Protein AF-A0A1Q2ZWS0-F1 (afdb_monomer)

Organism: Zygosaccharomyces rouxii (NCBI:txid4956)

pLDDT: mean 84.81, std 11.73, range [32.97, 97.62]

Solvent-accessible surface area (backbone atoms only — not comparable to full-atom values): 9762 Å² total; per-residue (Å²): 109,51,72,43,73,90,67,99,55,72,91,82,59,55,83,87,60,28,21,19,32,38,48,93,64,88,67,80,51,76,44,82,70,36,91,33,38,57,49,72,47,70,21,64,96,42,42,30,35,42,33,34,41,30,68,87,27,87,83,25,53,80,49,40,44,41,35,38,17,79,53,61,66,75,53,79,46,79,47,76,54,96,61,84,35,42,56,79,49,80,46,66,42,101,83,29,59,32,42,35,38,34,30,33,29,68,54,95,92,36,72,78,48,78,49,73,46,77,46,82,46,71,64,52,84,78,55,58,79,88,54,87,84,44,51,40,83,40,47,47,74,84,58,40,68,58,96,85,41,69,49,72,51,78,40,71,56,81,71,87,79,135

InterPro domains:
  IPR031777 Sortilin, C-terminal [PF15901] (102-153)
  IPR031778 Sortilin, N-terminal [PF15902] (1-86)
  IPR050310 VPS10-related sortilin family receptors [PTHR12106] (3-152)

Nearest PDB structures (foldseek):
  4dg6-assembly1_A  TM=4.142E-01  e=2.175E-02  Homo sapiens
  1ijq-assembly1_A  TM=5.472E-01  e=1.533E-01  Homo sapiens
  9bd8-assembly1_B  TM=5.085E-01  e=1.297E-01  Homo sapiens
  3m0c-assembly1_C  TM=5.472E-01  e=2.396E-01  Homo sapiens
  6uml-assembly1_A  TM=4.479E-01  e=2.361E+00  Homo sapiens

Secondary structure (DSSP, 8-state):
-EEE--SS-GGG--GGG-EEEE-SSSSSS-EEEESS-EEEEEEGGGTEEEEEE-TT-TTTTT--EEEEESSTTSS-EEEE-SS--EEEEEEE-TTSSSEEEEEEEEETTEEEEEEEEEE--TTGGGGPPP-GGGEEEEEGGGG--BTTB--EEEEE---S--

Radius of gyration: 18.13 Å; Cα contacts (8 Å, |Δi|>4): 308; chains: 1; bounding box: 43×44×50 Å

Foldseek 3Di:
DDWAADDPDRVVDDQQRIFDWDDPQVPPDIDTLGSADWDWDAAPNQLKIKIAGACPHPVRVQAQWIWMHNQNSPDIDIDHDPDPWHWHDWDADPRRQKIKIWTFDDDPNDGPDIDIDIDHRCCPPNNDDDDPVQKDKDWRPNQDDDVNDTDIDIDGPRPPDD

Sequence (162 aa):
METGVVGERSLSLGEGDAMTFISRDGGASWEVAFEFPVYAAFLDFGNIIVAIPEPSSPKGSSLKKFFYSLDQGNNWREYHLDEPTHAFDIVLDGWGINAVIGFGKEKDKQTTEYTFYTIDFSEVFGGSTCTDRDWEPWYLSDGKCFNGVKYSLTEGKRMLNV

Mean predicted aligned error: 6.75 Å

Structure (mmCIF, N/CA/C/O backbone):
data_AF-A0A1Q2ZWS0-F1
#
_entry.id   AF-A0A1Q2ZWS0-F1
#
loop_
_atom_site.group_PDB
_atom_site.id
_atom_site.type_symbol
_atom_site.label_atom_id
_atom_site.label_alt_id
_atom_site.label_comp_id
_atom_site.label_asym_id
_atom_site.label_entity_id
_atom_site.label_seq_id
_atom_site.pdbx_PDB_ins_code
_atom_site.Cartn_x
_atom_site.Cartn_y
_atom_site.Cartn_z
_atom_site.occupancy
_atom_site.B_iso_or_equiv
_atom_site.auth_seq_id
_atom_site.auth_comp_id
_atom_site.auth_asym_id
_atom_site.auth_atom_id
_atom_site.pdbx_PDB_model_num
ATOM 1 N N . MET A 1 1 ? 5.045 3.608 -0.875 1.00 94.75 1 MET A N 1
ATOM 2 C CA . MET A 1 1 ? 4.022 4.507 -0.298 1.00 94.75 1 MET A CA 1
ATOM 3 C C . MET A 1 1 ? 4.678 5.285 0.811 1.00 94.75 1 MET A C 1
ATOM 5 O O . MET A 1 1 ? 5.561 4.722 1.440 1.00 94.75 1 MET A O 1
ATOM 9 N N . GLU A 1 2 ? 4.281 6.533 1.010 1.00 94.44 2 GLU A N 1
ATOM 10 C CA . GLU A 1 2 ? 4.868 7.402 2.029 1.00 94.44 2 GLU A CA 1
ATOM 11 C C . GLU A 1 2 ? 3.802 8.335 2.605 1.00 94.44 2 GLU A C 1
ATOM 13 O O . GLU A 1 2 ? 2.920 8.789 1.871 1.00 94.44 2 GLU A O 1
ATOM 18 N N . THR A 1 3 ? 3.889 8.635 3.900 1.00 92.50 3 THR A N 1
ATOM 19 C CA . THR A 1 3 ? 3.055 9.659 4.535 1.00 92.50 3 THR A CA 1
ATOM 20 C C . THR A 1 3 ? 3.757 11.010 4.432 1.00 92.50 3 THR A C 1
ATOM 22 O O .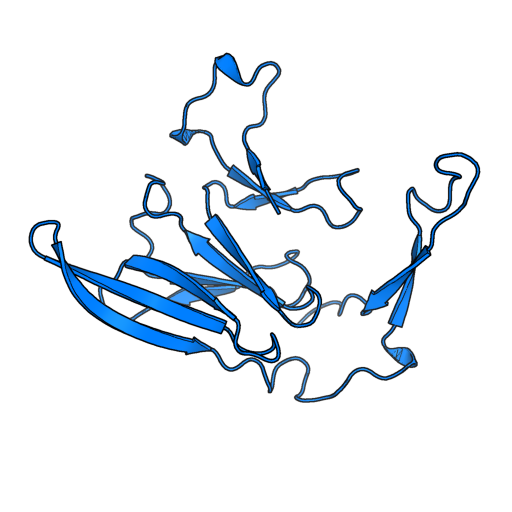 THR A 1 3 ? 4.928 11.151 4.773 1.00 92.50 3 THR A O 1
ATOM 25 N N . GLY A 1 4 ? 3.047 12.031 3.963 1.00 90.19 4 GLY A N 1
ATOM 26 C CA . GLY A 1 4 ? 3.624 13.353 3.759 1.00 90.19 4 GLY A CA 1
ATOM 27 C C . GLY A 1 4 ? 2.580 14.451 3.649 1.00 90.19 4 GLY A C 1
ATOM 28 O O . GLY A 1 4 ? 1.398 14.245 3.906 1.00 90.19 4 GLY A O 1
ATOM 29 N N . VAL A 1 5 ? 3.028 15.635 3.247 1.00 89.88 5 VAL A N 1
ATOM 30 C CA . VAL A 1 5 ? 2.187 16.822 3.064 1.00 89.88 5 VAL A CA 1
ATOM 31 C C . VAL A 1 5 ? 2.521 17.496 1.736 1.00 89.88 5 VAL A C 1
ATOM 33 O O . VAL A 1 5 ? 3.671 17.465 1.296 1.00 89.88 5 VAL A O 1
ATOM 36 N N . VAL A 1 6 ? 1.533 18.134 1.104 1.00 88.94 6 VAL A N 1
ATOM 37 C CA . VAL A 1 6 ? 1.735 18.918 -0.126 1.00 88.94 6 VAL A CA 1
ATOM 38 C C . VAL A 1 6 ? 1.703 20.399 0.218 1.00 88.94 6 VAL A C 1
ATOM 40 O O . VAL A 1 6 ? 0.702 20.916 0.707 1.00 88.94 6 VAL A O 1
ATOM 43 N N . GLY A 1 7 ? 2.795 21.100 -0.065 1.00 84.44 7 GLY A N 1
ATOM 44 C CA . GLY A 1 7 ? 2.887 22.543 0.105 1.00 84.44 7 GLY A CA 1
ATOM 45 C C . GLY A 1 7 ? 4.251 23.071 -0.311 1.00 84.44 7 GLY A C 1
ATOM 46 O O . GLY A 1 7 ? 5.201 22.311 -0.482 1.00 84.44 7 GLY A O 1
ATOM 47 N N . GLU A 1 8 ? 4.367 24.392 -0.450 1.00 81.25 8 GLU A N 1
ATOM 48 C CA . GLU A 1 8 ? 5.650 25.033 -0.775 1.00 81.25 8 GLU A CA 1
ATOM 49 C C . GLU A 1 8 ? 6.681 24.887 0.357 1.00 81.25 8 GLU A C 1
ATOM 51 O O . GLU A 1 8 ? 7.889 24.935 0.122 1.00 81.25 8 GLU A O 1
ATOM 56 N N . ARG A 1 9 ? 6.210 24.722 1.601 1.00 73.88 9 ARG A N 1
ATOM 57 C CA . ARG A 1 9 ? 7.029 24.513 2.797 1.00 73.88 9 ARG A CA 1
ATOM 58 C C . ARG A 1 9 ? 6.342 23.533 3.742 1.00 73.88 9 ARG A C 1
ATOM 60 O O . ARG A 1 9 ? 5.197 23.747 4.122 1.00 73.88 9 ARG A O 1
ATOM 67 N N . SER A 1 10 ? 7.067 22.510 4.191 1.00 66.81 10 SER A N 1
ATOM 68 C CA . SER A 1 10 ? 6.559 21.532 5.166 1.00 66.81 10 SER A CA 1
ATOM 69 C C . SER A 1 10 ? 6.387 22.109 6.577 1.00 66.81 10 SER A C 1
ATOM 71 O O . SER A 1 10 ? 5.558 21.631 7.338 1.00 66.81 10 SER A O 1
ATOM 73 N N . LEU A 1 11 ? 7.131 23.167 6.922 1.00 64.75 11 LEU A N 1
ATOM 74 C CA . LEU A 1 11 ? 7.176 23.755 8.271 1.00 64.75 11 LEU A CA 1
ATOM 75 C C . LEU A 1 11 ? 5.876 24.450 8.718 1.00 64.75 11 LEU A C 1
ATOM 77 O O . LEU A 1 11 ? 5.761 24.809 9.886 1.00 64.75 11 LEU A O 1
ATOM 81 N N . SER A 1 12 ? 4.931 24.688 7.806 1.00 61.03 12 SER A N 1
ATOM 82 C CA . SER A 1 12 ? 3.653 25.354 8.095 1.00 61.03 12 SER A CA 1
ATOM 83 C C . SER A 1 12 ? 2.459 24.401 8.170 1.00 61.03 12 SER A C 1
ATOM 85 O O . SER A 1 12 ? 1.336 24.878 8.307 1.00 61.03 12 SER A O 1
ATOM 87 N N . LEU A 1 13 ? 2.683 23.091 8.039 1.00 63.91 13 LEU A N 1
ATOM 88 C CA . LEU A 1 13 ? 1.630 22.078 7.959 1.00 63.91 13 LEU A CA 1
ATOM 89 C C . LEU A 1 13 ? 1.661 21.200 9.214 1.00 63.91 13 LEU A C 1
ATOM 91 O O . LEU A 1 13 ? 2.732 20.838 9.703 1.00 63.91 13 LEU A O 1
ATOM 95 N N . GLY A 1 14 ? 0.483 20.934 9.778 1.00 66.94 14 GLY A N 1
ATOM 96 C CA . GLY A 1 14 ? 0.329 20.152 11.004 1.00 66.94 14 GLY A CA 1
ATOM 97 C C . GLY A 1 14 ? 0.146 18.660 10.726 1.00 66.94 14 GLY A C 1
ATOM 98 O O . GLY A 1 14 ? -0.087 18.244 9.596 1.00 66.94 14 GLY A O 1
ATOM 99 N N . GLU A 1 15 ? 0.171 17.840 11.780 1.00 66.25 15 GLU A N 1
ATOM 100 C CA . GLU A 1 15 ? -0.056 16.383 11.702 1.00 66.25 15 GLU A CA 1
ATOM 101 C C . GLU A 1 15 ? -1.423 16.020 11.076 1.00 66.25 15 GLU A C 1
ATOM 103 O O . GLU A 1 15 ? -1.571 14.978 10.448 1.00 66.25 15 GLU A O 1
ATOM 108 N N . GLY A 1 16 ? -2.417 16.916 11.162 1.00 72.75 16 GLY A N 1
ATOM 109 C CA . GLY A 1 16 ? -3.738 16.745 10.538 1.00 72.75 16 GLY A CA 1
ATOM 110 C C . GLY A 1 16 ? -3.787 16.948 9.015 1.00 72.75 16 GLY A C 1
ATOM 111 O O . GLY A 1 16 ? -4.787 16.578 8.389 1.00 72.75 16 GLY A O 1
ATOM 112 N N . ASP A 1 17 ? -2.728 17.509 8.428 1.00 81.88 17 ASP A N 1
ATOM 113 C CA . ASP A 1 17 ? -2.596 17.733 6.982 1.00 81.88 17 ASP A CA 1
ATOM 114 C C . ASP A 1 17 ? -1.892 16.563 6.279 1.00 81.88 17 ASP A C 1
ATOM 116 O O . ASP A 1 17 ? -1.810 16.535 5.049 1.00 81.88 17 ASP A O 1
ATOM 120 N N . ALA A 1 18 ? -1.376 15.603 7.051 1.00 88.56 18 ALA A N 1
ATOM 121 C CA . ALA A 1 18 ? -0.666 14.455 6.521 1.00 88.56 18 ALA A CA 1
ATOM 122 C C . ALA A 1 18 ? -1.609 13.523 5.744 1.00 88.56 18 ALA A C 1
ATOM 124 O O . ALA A 1 18 ? -2.701 13.175 6.196 1.00 88.56 18 ALA A O 1
ATOM 125 N N . MET A 1 19 ? -1.156 13.112 4.566 1.00 92.56 19 MET A N 1
ATOM 126 C CA . MET A 1 19 ? -1.829 12.190 3.657 1.00 92.56 19 MET A CA 1
ATOM 127 C C . MET A 1 19 ? -0.856 11.078 3.280 1.00 92.56 19 MET A C 1
ATOM 129 O O . MET A 1 19 ? 0.360 11.269 3.337 1.00 92.56 19 MET A O 1
ATOM 133 N N . THR A 1 20 ? -1.371 9.929 2.860 1.00 95.19 20 THR A N 1
ATOM 134 C CA . THR A 1 20 ? -0.533 8.869 2.304 1.00 95.19 20 THR A CA 1
ATOM 135 C C . THR A 1 20 ? -0.542 8.932 0.785 1.00 95.19 20 THR A C 1
ATOM 137 O O . THR A 1 20 ? -1.593 8.932 0.142 1.00 95.19 20 THR A O 1
ATOM 140 N N . PHE A 1 21 ? 0.656 8.935 0.212 1.00 97.06 21 PHE A N 1
ATOM 141 C CA . PHE A 1 21 ? 0.902 8.968 -1.219 1.00 97.06 21 PHE A CA 1
ATOM 142 C C . PHE A 1 21 ? 1.490 7.645 -1.695 1.00 97.06 21 PHE A C 1
ATOM 144 O O . PHE A 1 21 ? 2.221 6.951 -0.978 1.00 97.06 21 PHE A O 1
ATOM 151 N N . ILE A 1 22 ? 1.209 7.307 -2.946 1.00 97.62 22 ILE A N 1
ATOM 152 C CA . ILE A 1 22 ? 1.778 6.153 -3.626 1.00 97.62 22 ILE A CA 1
ATOM 153 C C . ILE A 1 22 ? 2.484 6.596 -4.903 1.00 97.62 22 ILE A C 1
ATOM 155 O O . ILE A 1 22 ? 2.009 7.467 -5.625 1.00 97.62 22 ILE A O 1
ATOM 159 N N . SER A 1 23 ? 3.627 5.975 -5.166 1.00 95.44 23 SER A N 1
ATOM 160 C CA . SER A 1 23 ? 4.326 6.058 -6.440 1.00 95.44 23 SER A CA 1
ATOM 161 C C . SER A 1 23 ? 4.505 4.647 -6.980 1.00 95.44 23 SER A C 1
ATOM 163 O O . SER A 1 23 ? 4.778 3.716 -6.219 1.00 95.44 23 SER A O 1
ATOM 165 N N . ARG A 1 24 ? 4.351 4.514 -8.297 1.00 91.31 24 ARG A N 1
ATOM 166 C CA . ARG A 1 24 ? 4.535 3.271 -9.061 1.00 91.31 24 ARG A CA 1
ATOM 167 C C . ARG A 1 24 ? 5.690 3.366 -10.058 1.00 91.31 24 ARG A C 1
ATOM 169 O O . ARG A 1 24 ? 5.881 2.474 -10.872 1.00 91.31 24 ARG A O 1
ATOM 176 N N . ASP A 1 25 ? 6.443 4.460 -10.023 1.00 89.50 25 ASP A N 1
ATOM 177 C CA . ASP A 1 25 ? 7.520 4.748 -10.971 1.00 89.50 25 ASP A CA 1
ATOM 178 C C . ASP A 1 25 ? 8.844 5.105 -10.273 1.00 89.50 25 ASP A C 1
ATOM 180 O O . ASP A 1 25 ? 9.716 5.764 -10.842 1.00 89.50 25 ASP A O 1
ATOM 184 N N . GLY A 1 26 ? 9.006 4.656 -9.026 1.00 88.00 26 GLY A N 1
ATOM 185 C CA . GLY A 1 26 ? 10.209 4.918 -8.236 1.00 88.00 26 GLY A CA 1
ATOM 186 C C . GLY A 1 26 ? 10.301 6.353 -7.710 1.00 88.00 26 GLY A C 1
ATOM 187 O O . GLY A 1 26 ? 11.396 6.816 -7.400 1.00 88.00 26 GLY A O 1
ATOM 188 N N . GLY A 1 27 ? 9.171 7.051 -7.597 1.00 92.62 27 GLY A N 1
ATOM 189 C CA . GLY A 1 27 ? 9.065 8.381 -7.000 1.00 92.62 27 GLY A CA 1
ATOM 190 C C . GLY A 1 27 ? 9.109 9.539 -7.995 1.00 92.62 27 GLY A C 1
ATOM 191 O O . GLY A 1 27 ? 9.238 10.682 -7.557 1.00 92.62 27 GLY A O 1
ATOM 192 N N . ALA A 1 28 ? 9.014 9.274 -9.302 1.00 90.81 28 ALA A N 1
ATOM 193 C CA . ALA A 1 28 ? 8.967 10.320 -10.321 1.00 90.81 28 ALA A CA 1
ATOM 194 C C . ALA A 1 28 ? 7.593 11.011 -10.365 1.00 90.81 28 ALA A C 1
ATOM 196 O O . ALA A 1 28 ? 7.523 12.231 -10.520 1.00 90.81 28 ALA A O 1
ATOM 197 N N . SER A 1 29 ? 6.516 10.251 -10.163 1.00 93.12 29 SER A N 1
ATOM 198 C CA . SER A 1 29 ? 5.161 10.750 -9.944 1.00 93.12 29 SER A CA 1
ATOM 199 C C . SER A 1 29 ? 4.541 10.130 -8.693 1.00 93.12 29 SER A C 1
ATOM 201 O O . SER A 1 29 ? 4.903 9.032 -8.257 1.00 93.12 29 SER A O 1
ATOM 203 N N . TRP A 1 30 ? 3.623 10.883 -8.089 1.00 96.31 30 TRP A N 1
ATOM 204 C CA . TRP A 1 30 ? 2.934 10.522 -6.857 1.00 96.31 30 TRP A CA 1
ATOM 205 C C . TRP A 1 30 ? 1.450 10.825 -6.983 1.00 96.31 30 TRP A C 1
ATOM 207 O O . TRP A 1 30 ? 1.060 11.866 -7.511 1.00 96.31 30 TRP A O 1
ATOM 217 N N . GLU A 1 31 ? 0.637 9.934 -6.436 1.00 96.62 31 GLU A N 1
ATOM 218 C CA . GLU A 1 31 ? -0.807 10.092 -6.322 1.00 96.62 31 GLU A CA 1
ATOM 219 C C . GLU A 1 31 ? -1.225 9.974 -4.857 1.00 96.62 31 GLU A C 1
ATOM 221 O O . GLU A 1 31 ? -0.586 9.270 -4.069 1.00 96.62 31 GLU A O 1
ATOM 226 N N . VAL A 1 32 ? -2.298 10.672 -4.479 1.00 96.12 32 VAL A N 1
ATOM 227 C CA . VAL A 1 32 ? -2.892 10.541 -3.143 1.00 96.12 32 VAL A CA 1
ATOM 228 C C . VAL A 1 32 ? -3.590 9.185 -3.070 1.00 96.12 32 VAL A C 1
ATOM 230 O O . VAL A 1 32 ? -4.547 8.949 -3.801 1.00 96.12 32 VAL A O 1
ATOM 233 N N . ALA A 1 33 ? -3.118 8.304 -2.188 1.00 96.88 33 ALA A N 1
ATOM 234 C CA . ALA A 1 33 ? -3.779 7.034 -1.896 1.00 96.88 33 ALA A CA 1
ATOM 235 C C . ALA A 1 33 ? -4.833 7.206 -0.793 1.00 96.88 33 ALA A C 1
ATOM 237 O O . ALA A 1 33 ? -5.938 6.686 -0.906 1.00 96.88 33 ALA A O 1
ATOM 238 N N . PHE A 1 34 ? -4.502 7.972 0.253 1.00 94.44 34 PHE A N 1
ATOM 239 C CA . PHE A 1 34 ? -5.397 8.261 1.374 1.00 94.44 34 PHE A CA 1
ATOM 240 C C . PHE A 1 34 ? -5.219 9.700 1.852 1.00 94.44 34 PHE A C 1
ATOM 242 O O . PHE A 1 34 ? -4.097 10.174 2.006 1.00 94.44 34 PHE A O 1
ATOM 249 N N . GLU A 1 35 ? -6.317 10.378 2.188 1.00 92.50 35 GLU A N 1
ATOM 250 C CA . GLU A 1 35 ? -6.300 11.734 2.772 1.00 92.50 35 GLU A CA 1
ATOM 251 C C . GLU A 1 35 ? -5.947 11.751 4.277 1.00 92.50 35 GLU A C 1
ATOM 253 O O . GLU A 1 35 ? -6.262 12.697 5.009 1.00 92.50 35 GLU A O 1
ATOM 258 N N . PHE A 1 36 ? -5.339 10.666 4.753 1.00 90.81 36 PHE A N 1
ATOM 259 C CA . PHE A 1 36 ? -4.904 10.446 6.124 1.00 90.81 36 PHE A CA 1
ATOM 260 C C . PHE A 1 36 ? -3.731 9.449 6.156 1.00 90.81 36 PHE A C 1
ATOM 262 O O . PHE A 1 36 ? -3.597 8.664 5.216 1.00 90.81 36 PHE A O 1
ATOM 269 N N . PRO A 1 37 ? -2.908 9.446 7.222 1.00 91.88 37 PRO A N 1
ATOM 270 C CA . PRO A 1 37 ? -1.825 8.478 7.389 1.00 91.88 37 PRO A CA 1
ATOM 271 C C . PRO A 1 37 ? -2.327 7.040 7.561 1.00 91.88 37 PRO A C 1
ATOM 273 O O . PRO A 1 37 ? -3.294 6.795 8.295 1.00 91.88 37 PRO A O 1
ATOM 276 N N . VAL A 1 38 ? -1.641 6.090 6.923 1.00 92.69 38 VAL A N 1
ATOM 277 C CA . VAL A 1 38 ? -1.893 4.647 7.050 1.00 92.69 38 VAL A CA 1
ATOM 278 C C . VAL A 1 38 ? -0.592 3.874 7.264 1.00 92.69 38 VAL A C 1
ATOM 280 O O . VAL A 1 38 ? 0.437 4.198 6.671 1.00 92.69 38 VAL A O 1
ATOM 283 N N . TYR A 1 39 ? -0.661 2.778 8.017 1.00 92.25 39 TYR A N 1
ATOM 284 C CA . TYR A 1 39 ? 0.332 1.711 7.920 1.00 92.25 39 TYR A CA 1
ATOM 285 C C . TYR A 1 39 ? -0.018 0.822 6.734 1.00 92.25 39 TYR A C 1
ATOM 287 O O . TYR A 1 39 ? -1.169 0.410 6.593 1.00 92.25 39 TYR A O 1
ATOM 295 N N . ALA A 1 40 ? 0.966 0.518 5.889 1.00 94.81 40 ALA A N 1
ATOM 296 C CA . ALA A 1 40 ? 0.783 -0.312 4.706 1.00 94.81 40 ALA A CA 1
ATOM 297 C C . ALA A 1 40 ? 1.753 -1.495 4.700 1.00 94.81 40 ALA A C 1
ATOM 299 O O . ALA A 1 40 ? 2.921 -1.359 5.063 1.00 94.81 40 ALA A O 1
ATOM 300 N N . ALA A 1 41 ? 1.272 -2.638 4.224 1.00 94.62 41 ALA A N 1
ATOM 301 C CA . ALA A 1 41 ? 2.068 -3.825 3.972 1.00 94.62 41 ALA A CA 1
ATOM 302 C C . ALA A 1 41 ? 1.918 -4.248 2.506 1.00 94.62 41 ALA A C 1
ATOM 304 O O . ALA A 1 41 ? 0.826 -4.186 1.938 1.00 94.62 41 ALA A O 1
ATOM 305 N N . PHE A 1 42 ? 3.029 -4.673 1.904 1.00 93.75 42 PHE A N 1
ATOM 306 C CA . PHE A 1 42 ? 3.104 -5.085 0.504 1.00 93.75 42 PHE A CA 1
ATOM 307 C C . PHE A 1 42 ? 3.268 -6.598 0.438 1.00 93.75 42 PHE A C 1
ATOM 309 O O . PHE A 1 42 ? 4.210 -7.149 1.004 1.00 93.75 42 PHE A O 1
ATOM 316 N N . LEU A 1 43 ? 2.338 -7.244 -0.249 1.00 92.94 43 LEU A N 1
ATOM 317 C CA . LEU A 1 43 ? 2.258 -8.684 -0.432 1.00 92.94 43 LEU A CA 1
ATOM 318 C C . LEU A 1 43 ? 2.401 -9.001 -1.917 1.00 92.94 43 LEU A C 1
ATOM 320 O O . LEU A 1 43 ? 2.203 -8.124 -2.761 1.00 92.94 43 LEU A O 1
ATOM 324 N N . ASP A 1 44 ? 2.773 -10.241 -2.229 1.00 89.94 44 ASP A N 1
ATOM 325 C CA . ASP A 1 44 ? 2.962 -10.708 -3.608 1.00 89.94 44 ASP A CA 1
ATOM 326 C C . ASP A 1 44 ? 3.771 -9.708 -4.462 1.00 89.94 44 ASP A C 1
ATOM 328 O O . ASP A 1 44 ? 3.312 -9.170 -5.468 1.00 89.94 44 ASP A O 1
ATOM 332 N N . PHE A 1 45 ? 4.966 -9.352 -3.976 1.00 87.19 45 PHE A N 1
ATOM 333 C CA . PHE A 1 45 ? 5.874 -8.397 -4.631 1.00 87.19 45 PHE A CA 1
ATOM 334 C C . PHE A 1 45 ? 5.251 -7.021 -4.948 1.00 87.19 45 PHE A C 1
ATOM 336 O O . PHE A 1 45 ? 5.736 -6.302 -5.819 1.00 87.19 45 PHE A O 1
ATOM 343 N N . GLY A 1 46 ? 4.212 -6.624 -4.207 1.00 89.06 46 GLY A N 1
ATOM 344 C CA . GLY A 1 46 ? 3.529 -5.340 -4.351 1.00 89.06 46 GLY A CA 1
ATOM 345 C C . GLY A 1 46 ? 2.277 -5.370 -5.230 1.00 89.06 46 GLY A C 1
ATOM 346 O O . GLY A 1 46 ? 1.658 -4.320 -5.402 1.00 89.06 46 GLY A O 1
ATOM 347 N N . ASN A 1 47 ? 1.867 -6.534 -5.748 1.00 89.12 47 ASN A N 1
ATOM 348 C CA . ASN A 1 47 ? 0.580 -6.683 -6.439 1.00 89.12 47 ASN A CA 1
ATOM 349 C C . ASN A 1 47 ? -0.603 -6.520 -5.482 1.00 89.12 47 ASN A C 1
ATOM 351 O O . ASN A 1 47 ? -1.653 -6.003 -5.868 1.00 89.12 47 ASN A O 1
ATOM 355 N N . ILE A 1 48 ? -0.411 -6.935 -4.230 1.00 93.50 48 ILE A N 1
ATOM 356 C CA . ILE A 1 48 ? -1.388 -6.799 -3.162 1.00 93.50 48 ILE A CA 1
ATOM 357 C C . ILE A 1 48 ? -0.850 -5.792 -2.154 1.00 93.50 48 ILE A C 1
ATOM 359 O O . ILE A 1 48 ? 0.293 -5.878 -1.701 1.00 93.50 48 ILE A O 1
ATOM 363 N N . ILE A 1 49 ? -1.689 -4.835 -1.777 1.00 96.12 49 ILE A N 1
ATOM 364 C CA . ILE A 1 49 ? -1.366 -3.863 -0.736 1.00 96.12 49 ILE A CA 1
ATOM 365 C C . ILE A 1 49 ? -2.470 -3.912 0.303 1.00 96.12 49 ILE A C 1
ATOM 367 O O . ILE A 1 49 ? -3.638 -3.799 -0.050 1.00 96.12 49 ILE A O 1
ATOM 371 N N . VAL A 1 50 ? -2.107 -4.053 1.573 1.00 95.75 50 VAL A N 1
ATOM 372 C CA . VAL A 1 50 ? -3.031 -3.939 2.706 1.00 95.75 50 VAL A CA 1
ATOM 373 C C . VAL A 1 50 ? -2.677 -2.682 3.478 1.00 95.75 50 VAL A C 1
ATOM 375 O O . VAL A 1 50 ? -1.500 -2.430 3.721 1.00 95.75 50 VAL A O 1
ATOM 378 N N . ALA A 1 51 ? -3.676 -1.896 3.865 1.00 95.25 51 ALA A N 1
ATOM 379 C CA . ALA A 1 51 ? -3.477 -0.678 4.632 1.00 95.25 51 ALA A CA 1
ATOM 380 C C . ALA A 1 51 ? -4.460 -0.571 5.802 1.00 95.25 51 ALA A C 1
ATOM 382 O O . ALA A 1 51 ? -5.645 -0.884 5.671 1.00 95.25 51 ALA A O 1
ATOM 383 N N . ILE A 1 52 ? -3.969 -0.087 6.940 1.00 92.00 52 ILE A N 1
ATOM 384 C CA . ILE A 1 52 ? -4.779 0.272 8.103 1.00 92.00 52 ILE A CA 1
ATOM 385 C C . ILE A 1 52 ? -4.538 1.737 8.465 1.00 92.00 52 ILE A C 1
ATOM 387 O O . ILE A 1 52 ? -3.402 2.200 8.381 1.00 92.00 52 ILE A O 1
ATOM 391 N N . PRO A 1 53 ? -5.570 2.485 8.879 1.00 89.69 53 PRO A N 1
ATOM 392 C CA . PRO A 1 53 ? -5.379 3.841 9.377 1.00 89.69 53 PRO A CA 1
ATOM 393 C C . PRO A 1 53 ? -4.407 3.884 10.558 1.00 89.69 53 PRO A C 1
ATOM 395 O O . PRO A 1 53 ? -4.491 3.043 11.453 1.00 89.69 53 PRO A O 1
ATOM 398 N N . GLU A 1 54 ? -3.526 4.885 10.597 1.00 85.94 54 GLU A N 1
ATOM 399 C CA . GLU A 1 54 ? -2.688 5.098 11.779 1.00 85.94 54 GLU A CA 1
ATOM 400 C C . GLU A 1 54 ? -3.555 5.533 12.976 1.00 85.94 54 GLU A C 1
ATOM 402 O O . GLU A 1 54 ? -4.372 6.452 12.832 1.00 85.94 54 GLU A O 1
ATOM 407 N N . PRO A 1 55 ? -3.374 4.946 14.176 1.00 76.06 55 PRO A N 1
ATOM 408 C CA . PRO A 1 55 ? -4.170 5.298 15.356 1.00 76.06 55 PRO A CA 1
ATOM 409 C C . PRO A 1 55 ? -4.053 6.769 15.780 1.00 76.06 55 PRO A C 1
ATOM 411 O O . PRO A 1 55 ? -4.997 7.327 16.337 1.00 76.06 55 PRO A O 1
ATOM 414 N N . SER A 1 56 ? -2.911 7.410 15.511 1.00 73.62 56 SER A N 1
ATOM 415 C CA . SER A 1 56 ? -2.675 8.837 15.775 1.00 73.62 56 SER A CA 1
ATOM 416 C C . SER A 1 56 ? -3.470 9.755 14.845 1.00 73.62 56 SER A C 1
ATOM 418 O O . SER A 1 56 ? -3.689 10.919 15.179 1.00 73.62 56 SER A O 1
ATOM 420 N N . SER A 1 57 ? -3.942 9.254 13.698 1.00 70.38 57 SER A N 1
ATOM 421 C CA . SER A 1 57 ? -4.673 10.054 12.722 1.00 70.38 57 SER A CA 1
ATOM 422 C C . SER A 1 57 ? -6.071 10.421 13.237 1.00 70.38 57 SER A C 1
ATOM 424 O O . SER A 1 57 ? -6.919 9.540 13.417 1.00 70.38 57 SER A O 1
ATOM 426 N N . PRO A 1 58 ? -6.410 11.715 13.384 1.00 66.88 58 PRO A N 1
ATOM 427 C CA . PRO A 1 58 ? -7.761 12.131 13.768 1.00 66.88 58 PRO A CA 1
ATOM 428 C C . PRO A 1 58 ? -8.821 11.711 12.738 1.00 66.88 58 PRO A C 1
ATOM 430 O O . PRO A 1 58 ? -9.971 11.461 13.088 1.00 66.88 58 PRO A O 1
ATOM 433 N N . LYS A 1 59 ? -8.423 11.618 11.463 1.00 66.56 59 LYS A N 1
ATOM 434 C CA . LYS A 1 59 ? -9.281 11.200 10.344 1.00 66.56 59 LYS A CA 1
ATOM 435 C C . LYS A 1 59 ? -9.389 9.671 10.231 1.00 66.56 59 LYS A C 1
ATOM 437 O O . LYS A 1 59 ? -10.386 9.174 9.719 1.00 66.56 59 LYS A O 1
ATOM 442 N N . GLY A 1 60 ? -8.381 8.942 10.721 1.00 58.53 60 GLY A N 1
ATOM 443 C CA . GLY A 1 60 ? -8.260 7.484 10.618 1.00 58.53 60 GLY A CA 1
ATOM 444 C C . GLY A 1 60 ? -8.706 6.692 11.854 1.00 58.53 60 GLY A C 1
ATOM 445 O O . GLY A 1 60 ? -9.208 5.581 11.723 1.00 58.53 60 GLY A O 1
ATOM 446 N N . SER A 1 61 ? -8.598 7.276 13.048 1.00 58.44 61 SER A N 1
ATOM 447 C CA . SER A 1 61 ? -8.833 6.621 14.350 1.00 58.44 61 SER A CA 1
ATOM 448 C C . SER A 1 61 ? -10.274 6.162 14.610 1.00 58.44 61 SER A C 1
ATOM 450 O O . SER A 1 61 ? -10.513 5.334 15.485 1.00 58.44 61 SER A O 1
ATOM 452 N N . SER A 1 62 ? -11.249 6.658 13.843 1.00 54.97 62 SER A N 1
ATOM 453 C CA . SER A 1 62 ? -12.658 6.242 13.945 1.00 54.97 62 SER A CA 1
ATOM 454 C C . SER A 1 62 ? -13.033 5.073 13.024 1.00 54.97 62 SER A C 1
ATOM 456 O O . SER A 1 62 ? -14.171 4.594 13.053 1.00 54.97 62 SER A O 1
ATOM 458 N N . LEU A 1 6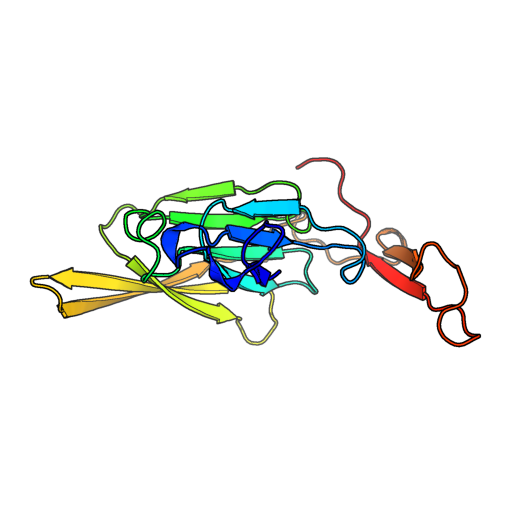3 ? -12.104 4.611 12.184 1.00 62.59 63 LEU A N 1
ATOM 459 C CA . LEU A 1 63 ? -12.405 3.698 11.091 1.00 62.59 63 LEU A CA 1
ATOM 460 C C . LEU A 1 63 ? -12.247 2.237 11.537 1.00 62.59 63 LEU A C 1
ATOM 462 O O . LEU A 1 63 ? -11.145 1.725 11.699 1.00 62.59 63 LEU A O 1
ATOM 466 N N . LYS A 1 64 ? -13.379 1.537 11.674 1.00 77.50 64 LYS A N 1
ATOM 467 C CA . LYS A 1 64 ? -13.460 0.080 11.905 1.00 77.50 64 LYS A CA 1
ATOM 468 C C . LYS A 1 64 ? -13.239 -0.708 10.612 1.00 77.50 64 LYS A C 1
ATOM 470 O O . LYS A 1 64 ? -14.087 -1.509 10.214 1.00 77.50 64 LYS A O 1
ATOM 475 N N . LYS A 1 65 ? -12.172 -0.396 9.885 1.00 85.25 65 LYS A N 1
ATOM 476 C CA . LYS A 1 65 ? -11.903 -1.000 8.584 1.00 85.25 65 LYS A CA 1
ATOM 477 C C . LYS A 1 65 ? -10.420 -1.112 8.306 1.00 85.25 65 LYS A C 1
ATOM 479 O O . LYS A 1 65 ? -9.622 -0.323 8.803 1.00 85.25 65 LYS A O 1
ATOM 484 N N . PHE A 1 66 ? -10.092 -2.068 7.455 1.00 91.31 66 PHE A N 1
ATOM 485 C CA . PHE A 1 66 ? -8.844 -2.064 6.714 1.00 91.31 66 PHE A CA 1
ATOM 486 C C . PHE A 1 66 ? -9.151 -1.881 5.230 1.00 91.31 66 PHE A C 1
ATOM 488 O O . PHE A 1 66 ? -10.287 -2.045 4.772 1.00 91.31 66 PHE A O 1
ATOM 495 N N . PHE A 1 67 ? -8.117 -1.529 4.489 1.00 94.31 67 PHE A N 1
ATOM 496 C CA . PHE A 1 67 ? -8.163 -1.328 3.058 1.00 94.31 67 PHE A CA 1
ATOM 497 C C . PHE A 1 67 ? -7.256 -2.340 2.392 1.00 94.31 67 PHE A C 1
ATOM 499 O O . PHE A 1 67 ? -6.223 -2.719 2.947 1.00 94.31 67 PHE A O 1
ATOM 506 N N . TYR A 1 68 ? -7.615 -2.751 1.186 1.00 95.69 68 TYR A N 1
ATOM 507 C CA . TYR A 1 68 ? -6.709 -3.515 0.353 1.00 95.69 68 TYR A CA 1
ATOM 508 C C . TYR A 1 68 ? -6.839 -3.126 -1.115 1.00 95.69 68 TYR A C 1
ATOM 510 O O . TYR A 1 68 ? -7.899 -2.700 -1.573 1.00 95.69 68 TYR A O 1
ATOM 518 N N . SER A 1 69 ? -5.748 -3.276 -1.850 1.00 96.31 69 SER A N 1
ATOM 519 C CA . SER A 1 69 ? -5.679 -3.115 -3.296 1.00 96.31 69 SER A CA 1
ATOM 520 C C . SER A 1 69 ? -5.089 -4.379 -3.906 1.00 96.31 69 SER A C 1
ATOM 522 O O . SER A 1 69 ? -4.190 -4.986 -3.325 1.00 96.31 69 SER A O 1
ATOM 524 N N . LEU A 1 70 ? -5.616 -4.763 -5.068 1.00 93.94 70 LEU A N 1
ATOM 525 C CA . LEU A 1 70 ? -5.154 -5.897 -5.876 1.00 93.94 70 LEU A CA 1
ATOM 526 C C . LEU A 1 70 ? -4.573 -5.431 -7.223 1.00 93.94 70 LEU A C 1
ATOM 528 O O . LEU A 1 70 ? -4.408 -6.222 -8.146 1.00 93.94 70 LEU A O 1
ATOM 532 N N . ASP A 1 71 ? -4.341 -4.126 -7.364 1.00 92.00 71 ASP A N 1
ATOM 533 C CA . ASP A 1 71 ? -3.906 -3.483 -8.602 1.00 92.00 71 ASP A CA 1
ATOM 534 C C . ASP A 1 71 ? -2.875 -2.380 -8.330 1.00 92.00 71 ASP A C 1
ATOM 536 O O . ASP A 1 71 ? -2.875 -1.327 -8.973 1.00 92.00 71 ASP A O 1
ATOM 540 N N . GLN A 1 72 ? -1.978 -2.638 -7.371 1.00 92.81 72 GLN A N 1
ATOM 541 C CA . GLN A 1 72 ? -0.852 -1.758 -7.027 1.00 92.81 72 GLN A CA 1
ATOM 542 C C . GLN A 1 72 ? -1.296 -0.353 -6.565 1.00 92.81 72 GLN A C 1
ATOM 544 O O . GLN A 1 72 ? -0.652 0.668 -6.835 1.00 92.81 72 GLN A O 1
ATOM 549 N N . GLY A 1 73 ? -2.429 -0.291 -5.864 1.00 95.06 73 GLY A N 1
ATOM 550 C CA . GLY A 1 73 ? -2.981 0.921 -5.268 1.00 95.06 73 GLY A CA 1
ATOM 551 C C . GLY A 1 73 ? -3.636 1.874 -6.265 1.00 95.06 73 GLY A C 1
ATOM 552 O O . GLY A 1 73 ? -3.707 3.067 -5.966 1.00 95.06 73 GLY A O 1
ATOM 553 N N . ASN A 1 74 ? -4.075 1.388 -7.434 1.00 94.06 74 ASN A N 1
ATOM 554 C CA . ASN A 1 74 ? -4.918 2.174 -8.343 1.00 94.06 74 ASN A CA 1
ATOM 555 C C . ASN A 1 74 ? -6.363 2.225 -7.831 1.00 94.06 74 ASN A C 1
ATOM 557 O O . ASN A 1 74 ? -6.980 3.287 -7.828 1.00 94.06 74 ASN A O 1
ATOM 561 N N . ASN A 1 75 ? -6.878 1.093 -7.352 1.00 94.38 75 ASN A N 1
ATOM 562 C CA . ASN A 1 75 ? -8.178 0.986 -6.713 1.00 94.38 75 ASN A CA 1
ATOM 563 C C . ASN A 1 75 ? -8.034 0.365 -5.322 1.00 94.38 75 ASN A C 1
ATOM 565 O O . ASN A 1 75 ? -7.263 -0.571 -5.099 1.00 94.38 75 ASN A O 1
ATOM 569 N N . TRP A 1 76 ? -8.827 0.878 -4.385 1.00 95.88 76 TRP A N 1
ATOM 570 C CA . TRP A 1 76 ? -8.852 0.426 -2.999 1.00 95.88 76 TRP A CA 1
ATOM 571 C C . TRP A 1 76 ? -10.239 -0.088 -2.644 1.00 95.88 76 TRP A C 1
ATOM 573 O O . TRP A 1 76 ? -11.253 0.541 -2.948 1.00 95.88 76 TRP A O 1
ATOM 583 N N . ARG A 1 77 ? -10.278 -1.242 -1.985 1.00 95.19 77 ARG A N 1
ATOM 584 C CA . ARG A 1 77 ? -11.485 -1.845 -1.425 1.00 95.19 77 ARG A CA 1
ATOM 585 C C . ARG A 1 77 ? -11.441 -1.718 0.089 1.00 95.19 77 ARG A C 1
ATOM 587 O O . ARG A 1 77 ? -10.382 -1.856 0.698 1.00 95.19 77 ARG A O 1
ATOM 594 N N . GLU A 1 78 ? -12.597 -1.465 0.686 1.00 92.44 78 GLU A N 1
ATOM 595 C CA . GLU A 1 78 ? -12.748 -1.332 2.134 1.00 92.44 78 GLU A CA 1
ATOM 596 C C . GLU A 1 78 ? -13.396 -2.591 2.710 1.00 92.44 78 GLU A C 1
ATOM 598 O O . GLU A 1 78 ? -14.369 -3.101 2.152 1.00 92.44 78 GLU A O 1
ATOM 603 N N . TYR A 1 79 ? -12.891 -3.072 3.843 1.00 89.31 79 TYR A N 1
ATOM 604 C CA . TYR A 1 79 ? -13.536 -4.130 4.613 1.00 89.31 79 TYR A CA 1
ATOM 605 C C . TYR A 1 79 ? -13.836 -3.637 6.022 1.00 89.31 79 TYR A C 1
ATOM 607 O O . TYR A 1 79 ? -12.928 -3.219 6.739 1.00 89.31 79 TYR A O 1
ATOM 615 N N . HIS A 1 80 ? -15.106 -3.702 6.420 1.00 85.50 80 HIS A N 1
ATOM 616 C CA . HIS A 1 80 ? -15.561 -3.282 7.740 1.00 85.50 80 HIS A CA 1
ATOM 617 C C . HIS A 1 80 ? -15.615 -4.457 8.713 1.00 85.50 80 HIS A C 1
ATOM 619 O O . HIS A 1 80 ? -16.081 -5.538 8.366 1.00 85.50 80 HIS A O 1
ATOM 625 N N . LEU A 1 81 ? -15.177 -4.216 9.945 1.00 76.81 81 LEU A N 1
ATOM 626 C CA . LEU A 1 81 ? -15.282 -5.177 11.038 1.00 76.81 81 LEU A CA 1
ATOM 627 C C . LEU A 1 81 ? -16.566 -4.963 11.831 1.00 76.81 81 LEU A C 1
ATOM 629 O O . LEU A 1 81 ? -16.988 -3.826 12.061 1.00 76.81 81 LEU A O 1
ATOM 633 N N . ASP A 1 82 ? -17.135 -6.067 12.307 1.00 74.69 82 ASP A N 1
ATOM 634 C CA . ASP A 1 82 ? -18.384 -6.065 13.071 1.00 74.69 82 ASP A CA 1
ATOM 635 C C . ASP A 1 82 ? -18.206 -5.502 14.497 1.00 74.69 82 ASP A C 1
ATOM 637 O O . ASP A 1 82 ? -19.100 -4.845 15.039 1.00 74.69 82 ASP A O 1
ATOM 641 N N . GLU A 1 83 ? -17.035 -5.701 15.111 1.00 69.25 83 GLU A N 1
ATOM 642 C CA . GLU A 1 83 ? -16.729 -5.259 16.478 1.00 69.25 83 GLU A CA 1
ATOM 643 C C . GLU A 1 83 ? -16.034 -3.877 16.509 1.00 69.25 83 GLU A C 1
ATOM 645 O O . GLU A 1 83 ? -15.260 -3.529 15.614 1.00 69.25 83 GLU A O 1
ATOM 650 N N . PRO A 1 84 ? -16.276 -3.042 17.543 1.00 61.09 84 PRO A N 1
ATOM 651 C CA . PRO A 1 84 ? -15.549 -1.791 17.741 1.00 61.09 84 PRO A CA 1
ATOM 652 C C . PRO A 1 84 ? -14.110 -2.065 18.193 1.00 61.09 84 PRO A C 1
ATOM 654 O O . PRO A 1 84 ? -13.818 -2.122 19.386 1.00 61.09 84 PRO A O 1
ATOM 657 N N . THR A 1 85 ? -13.212 -2.207 17.225 1.00 73.12 85 THR A N 1
ATOM 658 C CA . THR A 1 85 ? -11.779 -2.396 17.457 1.00 73.12 85 THR A CA 1
ATOM 659 C C . THR A 1 85 ? -10.958 -1.455 16.583 1.00 73.12 85 THR A C 1
ATOM 661 O O . THR A 1 85 ? -11.338 -1.205 15.438 1.00 73.12 85 THR A O 1
ATOM 664 N N . HIS A 1 86 ? -9.828 -0.964 17.089 1.00 78.06 86 HIS A N 1
ATOM 665 C CA . HIS A 1 86 ? -8.854 -0.235 16.275 1.00 78.06 86 HIS A CA 1
ATOM 666 C C . HIS A 1 86 ? -7.803 -1.210 15.741 1.00 78.06 86 HIS A C 1
ATOM 668 O O . HIS A 1 86 ? -7.349 -2.092 16.471 1.00 78.06 86 HIS A O 1
ATOM 674 N N . ALA A 1 87 ? -7.419 -1.066 14.475 1.00 80.44 87 ALA A N 1
ATOM 675 C CA . ALA A 1 87 ? -6.247 -1.761 13.954 1.00 80.44 87 ALA A CA 1
ATOM 676 C C . ALA A 1 87 ? -4.989 -1.133 14.565 1.00 80.44 87 ALA A C 1
ATOM 678 O O . ALA A 1 87 ? -4.916 0.092 14.662 1.00 80.44 87 ALA A O 1
ATOM 679 N N . PHE A 1 88 ? -4.011 -1.939 14.970 1.00 82.19 88 PHE A N 1
ATOM 680 C CA . PHE A 1 88 ? -2.751 -1.418 15.519 1.00 82.19 88 PHE A CA 1
ATOM 681 C C . PHE A 1 88 ? -1.503 -1.990 14.848 1.00 82.19 88 PHE A C 1
ATOM 683 O O . PHE A 1 88 ? -0.434 -1.407 15.002 1.00 82.19 88 PHE A O 1
ATOM 690 N N . ASP A 1 89 ? -1.621 -3.103 14.120 1.00 85.31 89 ASP A N 1
ATOM 691 C CA . ASP A 1 89 ? -0.473 -3.750 13.488 1.00 85.31 89 ASP A CA 1
ATOM 692 C C . ASP A 1 89 ? -0.879 -4.541 12.238 1.00 85.31 89 ASP A C 1
ATOM 694 O O . ASP A 1 89 ? -1.987 -5.086 12.170 1.00 85.31 89 ASP A O 1
ATOM 698 N N . ILE A 1 90 ? 0.037 -4.621 11.270 1.00 90.00 90 ILE A N 1
ATOM 699 C CA . ILE A 1 90 ? -0.039 -5.523 10.118 1.00 90.00 90 ILE A CA 1
ATOM 700 C C . ILE A 1 90 ? 1.255 -6.329 10.074 1.00 90.00 90 ILE A C 1
ATOM 702 O O . ILE A 1 90 ? 2.342 -5.783 9.898 1.00 90.00 90 ILE A O 1
ATOM 706 N N . VAL A 1 91 ? 1.123 -7.647 10.138 1.00 89.81 91 VAL A N 1
ATOM 707 C CA . VAL A 1 91 ? 2.231 -8.590 10.007 1.00 89.81 91 VAL A CA 1
ATOM 708 C C . VAL A 1 91 ? 2.005 -9.439 8.765 1.00 89.81 91 VAL A C 1
ATOM 710 O O . VAL A 1 91 ? 0.898 -9.913 8.520 1.00 89.81 91 VAL A O 1
ATOM 713 N N . LEU A 1 92 ? 3.049 -9.641 7.968 1.00 86.88 92 LEU A N 1
ATOM 714 C CA . LEU A 1 92 ? 2.992 -10.549 6.826 1.00 86.88 92 LEU A CA 1
ATOM 715 C C . LEU A 1 92 ? 3.229 -11.987 7.280 1.00 86.88 92 LEU A C 1
ATOM 717 O O . LEU A 1 92 ? 4.054 -12.238 8.163 1.00 86.88 92 LEU A O 1
ATOM 721 N N . ASP A 1 93 ? 2.533 -12.937 6.660 1.00 79.62 93 ASP A N 1
ATOM 722 C CA . ASP A 1 93 ? 2.901 -14.338 6.812 1.00 79.62 93 ASP A CA 1
ATOM 723 C C . ASP A 1 93 ? 4.270 -14.618 6.165 1.00 79.62 93 ASP A C 1
ATOM 725 O O . ASP A 1 93 ? 4.804 -13.815 5.400 1.00 79.62 93 ASP A O 1
ATOM 729 N N . GLY A 1 94 ? 4.888 -15.755 6.497 1.00 74.31 94 GLY A N 1
ATOM 730 C CA . GLY A 1 94 ? 6.275 -16.030 6.096 1.00 74.31 94 GLY A CA 1
ATOM 731 C C . GLY A 1 94 ? 6.518 -16.059 4.580 1.00 74.31 94 GLY A C 1
ATOM 732 O O . GLY A 1 94 ? 7.661 -15.914 4.154 1.00 74.31 94 GLY A O 1
ATOM 733 N N . TRP A 1 95 ? 5.464 -16.232 3.780 1.00 74.75 95 TRP A N 1
ATOM 734 C CA . TRP A 1 95 ? 5.529 -16.241 2.318 1.00 74.75 95 TRP A CA 1
ATOM 735 C C . TRP A 1 95 ? 5.126 -14.896 1.697 1.00 74.75 95 TRP A C 1
ATOM 737 O O . TRP A 1 95 ? 5.297 -14.720 0.494 1.00 74.75 95 TRP A O 1
ATOM 747 N N . GLY A 1 96 ? 4.625 -13.946 2.494 1.00 76.75 96 GLY A N 1
ATOM 748 C CA . GLY A 1 96 ? 4.177 -12.636 2.029 1.00 76.75 96 GLY A CA 1
ATOM 749 C C . GLY A 1 96 ? 2.940 -12.701 1.133 1.00 76.75 96 GLY A C 1
ATOM 750 O O . GLY A 1 96 ? 2.774 -11.830 0.281 1.00 76.75 96 GLY A O 1
ATOM 751 N N . ILE A 1 97 ? 2.109 -13.735 1.293 1.00 83.38 97 ILE A N 1
ATOM 752 C CA . ILE A 1 97 ? 0.865 -13.936 0.529 1.00 83.38 97 ILE A CA 1
ATOM 753 C C . ILE A 1 97 ? -0.337 -13.570 1.390 1.00 83.38 97 ILE A C 1
ATOM 755 O O . ILE A 1 97 ? -1.289 -12.990 0.886 1.00 83.38 97 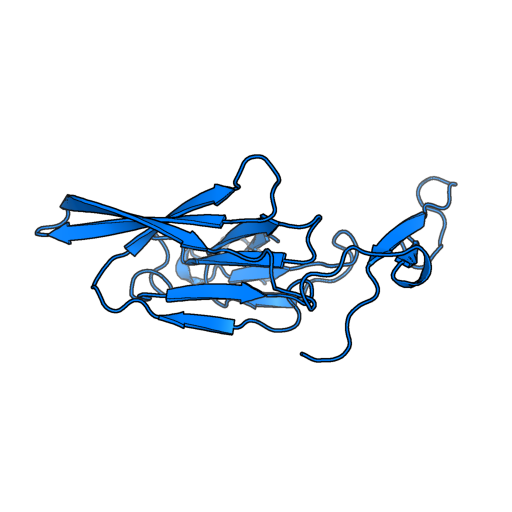ILE A O 1
ATOM 759 N N . ASN A 1 98 ? -0.274 -13.821 2.698 1.00 89.44 98 ASN A N 1
ATOM 760 C CA . ASN A 1 98 ? -1.358 -13.497 3.616 1.00 89.44 98 ASN A CA 1
ATOM 761 C C . ASN A 1 98 ? -0.956 -12.381 4.574 1.00 89.44 98 ASN A C 1
ATOM 763 O O . ASN A 1 98 ? 0.206 -12.251 4.970 1.00 89.44 98 ASN A O 1
ATOM 767 N N . ALA A 1 99 ? -1.944 -11.588 4.977 1.00 92.50 99 ALA A N 1
ATOM 768 C CA . ALA A 1 99 ? -1.764 -10.541 5.972 1.00 92.50 99 ALA A CA 1
ATOM 769 C C . ALA A 1 99 ? -2.415 -10.966 7.286 1.00 92.50 99 ALA A C 1
ATOM 771 O O . ALA A 1 99 ? -3.539 -11.458 7.301 1.00 92.50 99 ALA A O 1
ATOM 772 N N . VAL A 1 100 ? -1.735 -10.742 8.402 1.00 91.69 100 VAL A N 1
ATOM 773 C CA . VAL A 1 100 ? -2.318 -10.823 9.739 1.00 91.69 100 VAL A CA 1
ATOM 774 C C . VAL A 1 100 ? -2.483 -9.406 10.255 1.00 91.69 100 VAL A C 1
ATOM 776 O O . VAL A 1 100 ? -1.499 -8.693 10.425 1.00 91.69 100 VAL A O 1
ATOM 779 N N . ILE A 1 101 ? -3.721 -8.993 10.512 1.00 90.81 101 ILE A N 1
ATOM 780 C CA . ILE A 1 101 ? -4.007 -7.678 11.085 1.00 90.81 101 ILE A CA 1
ATOM 781 C C . ILE A 1 101 ? -4.414 -7.844 12.547 1.00 90.81 101 ILE A C 1
ATOM 783 O O . ILE A 1 101 ? -5.329 -8.609 12.872 1.00 90.81 101 ILE A O 1
ATOM 787 N N . GLY A 1 102 ? -3.715 -7.127 13.425 1.00 88.62 102 GLY A N 1
ATOM 788 C CA . GLY A 1 102 ? -4.010 -7.050 14.849 1.00 88.62 102 GLY A CA 1
ATOM 789 C C . GLY A 1 102 ? -5.006 -5.936 15.156 1.00 88.62 102 GLY A C 1
ATOM 790 O O . GLY A 1 102 ? -4.828 -4.791 14.735 1.00 88.62 102 GLY A O 1
ATOM 791 N N . PHE A 1 103 ? -6.032 -6.270 15.936 1.00 86.44 103 PHE A N 1
ATOM 792 C CA . PHE A 1 103 ? -7.069 -5.352 16.391 1.00 86.44 103 PHE A CA 1
ATOM 793 C C . PHE A 1 103 ? -7.194 -5.336 17.910 1.00 86.44 103 PHE A C 1
ATOM 795 O O . PHE A 1 103 ? -7.220 -6.384 18.555 1.00 86.44 103 PHE A O 1
ATOM 802 N N . GLY A 1 104 ? -7.267 -4.137 18.478 1.00 85.06 104 GLY A N 1
ATOM 803 C CA . GLY A 1 104 ? -7.417 -3.905 19.907 1.00 85.06 104 GLY A CA 1
ATOM 804 C C . GLY A 1 104 ? -8.816 -3.399 20.236 1.00 85.06 104 GLY A C 1
ATOM 805 O O . GLY A 1 104 ? -9.297 -2.434 19.637 1.00 85.06 104 GLY A O 1
ATOM 806 N N . LYS A 1 105 ? -9.477 -4.026 21.211 1.00 82.06 105 LYS A N 1
ATOM 807 C CA . LYS A 1 105 ? -10.734 -3.524 21.776 1.00 82.06 105 LYS A CA 1
ATOM 808 C C . LYS A 1 105 ? -10.445 -2.592 22.943 1.00 82.06 105 LYS A C 1
ATOM 810 O O . LYS A 1 105 ? -9.921 -3.022 23.977 1.00 82.06 105 LYS A O 1
ATOM 815 N N . GLU A 1 106 ? -10.813 -1.325 22.798 1.00 76.06 106 GLU A N 1
ATOM 816 C CA . GLU A 1 106 ? -10.622 -0.330 23.852 1.00 76.06 106 GLU A CA 1
ATOM 817 C C . GLU A 1 106 ? -11.787 -0.277 24.834 1.00 76.06 106 GLU A C 1
ATOM 819 O O . GLU A 1 106 ? -12.961 -0.251 24.462 1.00 76.06 106 GLU A O 1
ATOM 824 N N . LYS A 1 107 ? -11.432 -0.170 26.112 1.00 78.06 107 LYS A N 1
ATOM 825 C CA . LYS A 1 107 ? -12.328 0.196 27.202 1.00 78.06 107 LYS A CA 1
ATOM 826 C C . LYS A 1 107 ? -11.568 1.122 28.146 1.00 78.06 107 LYS A C 1
ATOM 828 O O . LYS A 1 107 ? -10.449 0.813 28.536 1.00 78.06 107 LYS A O 1
ATOM 833 N N . ASP A 1 108 ? -12.146 2.276 28.477 1.00 81.06 108 ASP A N 1
ATOM 834 C CA . ASP A 1 108 ? -11.532 3.266 29.378 1.00 81.06 108 ASP A CA 1
ATOM 835 C C . ASP A 1 108 ? -10.089 3.666 28.989 1.00 81.06 108 ASP A C 1
ATOM 837 O O . ASP A 1 108 ? -9.232 3.869 29.847 1.00 81.06 108 ASP A O 1
ATOM 841 N N . LYS A 1 109 ? -9.817 3.795 27.679 1.00 72.81 109 LYS A N 1
ATOM 842 C CA . LYS A 1 109 ? -8.487 4.092 27.097 1.00 72.81 109 LYS A CA 1
ATOM 843 C C . LYS A 1 109 ? -7.411 3.028 27.360 1.00 72.81 109 LYS A C 1
ATOM 845 O O . LYS A 1 109 ? -6.221 3.319 27.260 1.00 72.81 109 LYS A O 1
ATOM 850 N N . GLN A 1 110 ? -7.810 1.804 27.697 1.00 77.56 110 GLN A N 1
ATOM 851 C CA . GLN A 1 110 ? -6.931 0.640 27.710 1.00 77.56 110 GLN A CA 1
ATOM 852 C C . GLN A 1 110 ? -7.432 -0.414 26.731 1.00 77.56 110 GLN A C 1
ATOM 854 O O . GLN A 1 110 ? -8.632 -0.686 26.639 1.00 77.56 110 GLN A O 1
ATOM 859 N N . THR A 1 111 ? -6.496 -1.043 26.026 1.00 81.12 111 THR A N 1
ATOM 860 C CA . THR A 1 111 ? -6.794 -2.226 25.223 1.00 81.12 111 THR A CA 1
ATOM 861 C C . THR A 1 111 ? -7.035 -3.403 26.158 1.00 81.12 111 THR A C 1
ATOM 863 O O . THR A 1 111 ? -6.161 -3.787 26.933 1.00 81.12 111 THR A O 1
ATOM 866 N N . THR A 1 112 ? -8.243 -3.953 26.107 1.00 85.44 112 THR A N 1
ATOM 867 C CA . THR A 1 112 ? -8.681 -5.041 26.997 1.00 85.44 112 THR A CA 1
ATOM 868 C C . THR A 1 112 ? -8.602 -6.411 26.346 1.00 85.44 112 THR A C 1
ATOM 870 O O . THR A 1 112 ? -8.455 -7.414 27.038 1.00 85.44 112 THR A O 1
ATOM 873 N N . GLU A 1 113 ? -8.675 -6.447 25.021 1.00 86.50 113 GLU A N 1
ATOM 874 C CA . GLU A 1 113 ? -8.686 -7.666 24.231 1.00 86.50 113 GLU A CA 1
ATOM 875 C C . GLU A 1 113 ? -7.986 -7.406 22.901 1.00 86.50 113 GLU A C 1
ATOM 877 O O . GLU A 1 113 ? -8.135 -6.330 22.314 1.00 86.50 113 GLU A O 1
ATOM 882 N N . TYR A 1 114 ? -7.227 -8.399 22.448 1.00 87.19 114 TYR A N 1
ATOM 883 C CA . TYR A 1 114 ? -6.565 -8.402 21.154 1.00 87.19 114 TYR A CA 1
ATOM 884 C C . TYR A 1 114 ? -7.173 -9.502 20.292 1.00 87.19 114 TYR A C 1
ATOM 886 O O . TYR A 1 114 ? -7.264 -10.651 20.718 1.00 87.19 114 TYR A O 1
ATOM 894 N N . THR A 1 115 ? -7.574 -9.154 19.076 1.00 86.94 115 THR A N 1
ATOM 895 C CA . THR A 1 115 ? -8.046 -10.093 18.057 1.00 86.94 115 THR A CA 1
ATOM 896 C C . THR A 1 115 ? -7.133 -9.995 16.846 1.00 86.94 115 THR A C 1
ATOM 898 O O . THR A 1 115 ? -6.803 -8.897 16.410 1.00 86.94 115 THR A O 1
ATOM 901 N N . PHE A 1 116 ? -6.731 -11.133 16.289 1.00 88.25 116 PHE A N 1
ATOM 902 C CA . PHE A 1 116 ? -5.899 -11.184 15.091 1.00 88.25 116 PHE A CA 1
ATOM 903 C C . PHE A 1 116 ? -6.688 -11.843 13.969 1.00 88.25 116 PHE A C 1
ATOM 905 O O . PHE A 1 116 ? -7.189 -12.954 14.138 1.00 88.25 116 PHE A O 1
ATOM 912 N N . TYR A 1 117 ? -6.795 -11.157 12.835 1.00 88.06 117 TYR A N 1
ATOM 913 C CA . TYR A 1 117 ? -7.429 -11.693 11.636 1.00 88.06 117 TYR A CA 1
ATOM 914 C C . 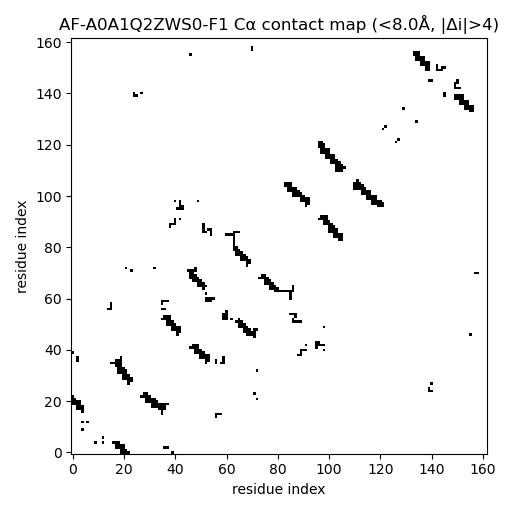TYR A 1 117 ? -6.354 -12.040 10.623 1.00 88.06 117 TYR A C 1
ATOM 916 O O . TYR A 1 117 ? -5.571 -11.176 10.234 1.00 88.06 117 TYR A O 1
ATOM 924 N N . THR A 1 118 ? -6.339 -13.291 10.177 1.00 91.06 118 THR A N 1
ATOM 925 C CA . THR A 1 118 ? -5.593 -13.686 8.984 1.00 91.06 118 THR A CA 1
ATOM 926 C C . THR A 1 118 ? -6.478 -13.455 7.771 1.00 91.06 118 THR A C 1
ATOM 928 O O . THR A 1 118 ? -7.579 -13.997 7.685 1.00 91.06 118 THR A O 1
ATOM 931 N N . ILE A 1 119 ? -5.994 -12.640 6.846 1.00 90.81 119 ILE A N 1
ATOM 932 C CA . ILE A 1 119 ? -6.618 -12.386 5.559 1.00 90.81 119 ILE A CA 1
ATOM 933 C C . ILE A 1 119 ? -5.902 -13.262 4.547 1.00 90.81 119 ILE A C 1
ATOM 935 O O . ILE A 1 119 ? -4.713 -13.075 4.280 1.00 90.81 119 ILE A O 1
ATOM 939 N N . ASP A 1 120 ? -6.649 -14.230 4.034 1.00 91.44 120 ASP A N 1
ATOM 940 C CA . ASP A 1 120 ? -6.178 -15.174 3.039 1.00 91.44 120 ASP A CA 1
ATOM 941 C C . ASP A 1 120 ? -6.350 -14.581 1.638 1.00 91.44 120 ASP A C 1
ATOM 943 O O . ASP A 1 120 ? -7.476 -14.344 1.191 1.00 91.44 120 ASP A O 1
ATOM 947 N N . PHE A 1 121 ? -5.234 -14.319 0.959 1.00 91.19 121 PHE A N 1
ATOM 948 C CA . PHE A 1 121 ? -5.232 -13.850 -0.425 1.00 91.19 121 PHE A CA 1
ATOM 949 C C . PHE A 1 121 ? -4.851 -14.953 -1.423 1.00 91.19 121 PHE A C 1
ATOM 951 O O . PHE A 1 121 ? -4.673 -14.660 -2.598 1.00 91.19 121 PHE A O 1
ATOM 958 N N . SER A 1 122 ? -4.752 -16.218 -1.009 1.00 87.69 122 SER A N 1
ATOM 959 C CA . SER A 1 122 ? -4.323 -17.322 -1.886 1.00 87.69 122 SER A CA 1
ATOM 960 C C . SER A 1 122 ? -5.200 -17.522 -3.128 1.00 87.69 122 SER A C 1
ATOM 962 O O . SER A 1 122 ? -4.698 -17.916 -4.177 1.00 87.69 122 SER A O 1
ATOM 964 N N . GLU A 1 123 ? -6.492 -17.207 -3.031 1.00 89.25 123 GLU A N 1
ATOM 965 C CA . GLU A 1 123 ? -7.464 -17.361 -4.121 1.00 89.25 123 GLU A CA 1
ATOM 966 C C . GLU A 1 123 ? -7.645 -16.087 -4.963 1.00 89.25 123 GLU A C 1
ATOM 968 O O . GLU A 1 123 ? -8.406 -16.078 -5.941 1.00 89.25 123 GLU A O 1
ATOM 973 N N . VAL A 1 124 ? -6.960 -14.986 -4.625 1.00 86.81 124 VAL A N 1
ATOM 974 C CA . VAL A 1 124 ? -6.975 -13.817 -5.512 1.00 86.81 124 VAL A CA 1
ATOM 975 C C . VAL A 1 124 ? -6.264 -14.145 -6.821 1.00 86.81 124 VAL A C 1
ATOM 977 O O . VAL A 1 124 ? -5.487 -15.092 -6.917 1.00 86.81 124 VAL A O 1
ATOM 980 N N . PHE A 1 125 ? -6.605 -13.406 -7.877 1.00 86.94 125 PHE A N 1
ATOM 981 C CA . PHE A 1 125 ? -6.079 -13.661 -9.225 1.00 86.94 125 PHE A CA 1
ATOM 982 C C . PHE A 1 125 ? -6.407 -15.076 -9.752 1.00 86.94 125 PHE A C 1
ATOM 984 O O . PHE A 1 125 ? -5.687 -15.653 -10.568 1.00 86.94 125 PHE A O 1
ATOM 991 N N . GLY A 1 126 ? -7.528 -15.639 -9.283 1.00 84.75 126 GLY A N 1
ATOM 992 C CA . GLY A 1 126 ? -8.022 -16.953 -9.693 1.00 84.75 126 GLY A CA 1
ATOM 993 C C . GLY A 1 126 ? -7.208 -18.127 -9.148 1.00 84.75 126 GLY A C 1
ATOM 994 O O . GLY A 1 126 ? -7.225 -19.187 -9.773 1.00 84.75 126 GLY A O 1
ATOM 995 N N . GLY A 1 127 ? -6.462 -17.934 -8.052 1.00 82.00 127 GLY A N 1
ATOM 996 C CA . GLY A 1 127 ? -5.631 -18.976 -7.434 1.00 82.00 127 GLY A CA 1
ATOM 997 C C . GLY A 1 127 ? -4.492 -19.467 -8.334 1.00 82.00 127 GLY A C 1
ATOM 998 O O . GLY A 1 127 ? -3.976 -20.573 -8.163 1.00 82.00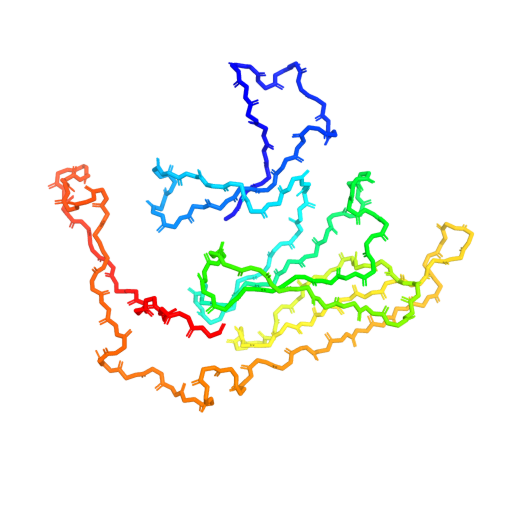 127 GLY A O 1
ATOM 999 N N . SER A 1 128 ? -4.137 -18.678 -9.351 1.00 82.81 128 SER A N 1
ATOM 1000 C CA . SER A 1 128 ? -3.186 -19.065 -10.387 1.00 82.81 128 SER A CA 1
ATOM 1001 C C . SER A 1 128 ? -1.820 -18.425 -10.163 1.00 82.81 128 SER A C 1
ATOM 1003 O O . SER A 1 128 ? -1.706 -17.288 -9.717 1.00 82.81 128 SER A O 1
ATOM 1005 N N . THR A 1 129 ? -0.759 -19.167 -10.472 1.00 85.19 129 THR A N 1
ATOM 1006 C CA . THR A 1 129 ? 0.613 -18.657 -10.411 1.00 85.19 129 THR A CA 1
ATOM 1007 C C . THR A 1 129 ? 0.966 -17.936 -11.705 1.00 85.19 129 THR A C 1
ATOM 1009 O O . THR A 1 129 ? 0.687 -18.467 -12.784 1.00 85.19 129 THR A O 1
ATOM 1012 N N . CYS A 1 130 ? 1.657 -16.798 -11.605 1.00 84.69 130 CYS A N 1
ATOM 1013 C CA . CYS A 1 130 ? 2.148 -16.066 -12.769 1.00 84.69 130 CYS A CA 1
ATOM 1014 C C . CYS A 1 130 ? 2.974 -16.965 -13.700 1.00 84.69 130 CYS A C 1
ATOM 1016 O O . CYS A 1 130 ? 3.847 -17.722 -13.271 1.00 84.69 130 CYS A O 1
ATOM 1018 N N . THR A 1 131 ? 2.722 -16.833 -14.994 1.00 88.69 131 THR A N 1
ATOM 1019 C CA . THR A 1 131 ? 3.493 -17.442 -16.076 1.00 88.69 131 THR A CA 1
ATOM 1020 C C . THR A 1 131 ? 4.349 -16.387 -16.769 1.00 88.69 131 THR A C 1
ATOM 1022 O O . THR A 1 131 ? 4.130 -15.190 -16.603 1.00 88.69 131 THR A O 1
ATOM 1025 N N . ASP A 1 132 ? 5.279 -16.800 -17.633 1.00 88.38 132 ASP A N 1
ATOM 1026 C CA . ASP A 1 132 ? 6.116 -15.877 -18.423 1.00 88.38 132 ASP A CA 1
ATOM 1027 C C . ASP A 1 132 ? 5.309 -14.847 -19.241 1.00 88.38 132 ASP A C 1
ATOM 1029 O O . ASP A 1 132 ? 5.831 -13.808 -19.640 1.00 88.38 132 ASP A O 1
ATOM 1033 N N . ARG A 1 133 ? 4.027 -15.123 -19.514 1.00 88.50 133 ARG A N 1
ATOM 1034 C CA . ARG A 1 133 ? 3.138 -14.235 -20.278 1.00 88.50 133 ARG A CA 1
ATOM 1035 C C . ARG A 1 133 ? 2.545 -13.106 -19.447 1.00 88.50 133 ARG A C 1
ATOM 1037 O O . ARG A 1 133 ? 2.026 -12.158 -20.040 1.00 88.50 133 ARG A O 1
ATOM 1044 N N . ASP A 1 134 ? 2.619 -13.208 -18.129 1.00 87.50 134 ASP A N 1
ATOM 1045 C CA . ASP A 1 134 ? 2.011 -12.271 -17.183 1.00 87.50 134 ASP A CA 1
ATOM 1046 C C . ASP A 1 134 ? 2.979 -11.155 -16.783 1.00 87.50 134 ASP A C 1
ATOM 1048 O O . ASP A 1 134 ? 2.623 -10.251 -16.039 1.00 87.50 134 ASP A O 1
ATOM 1052 N N . TRP A 1 135 ? 4.190 -11.188 -17.335 1.00 87.25 135 TRP A N 1
ATOM 1053 C CA . TRP A 1 135 ? 5.258 -10.244 -17.064 1.00 87.25 135 TRP A CA 1
ATOM 1054 C C . TRP A 1 135 ? 5.460 -9.265 -18.225 1.00 87.25 135 TRP A C 1
ATOM 1056 O O . TRP A 1 135 ? 5.312 -9.619 -19.401 1.00 87.25 135 TRP A O 1
ATOM 1066 N N . GLU A 1 136 ? 5.832 -8.028 -17.902 1.00 89.75 136 GLU A N 1
ATOM 1067 C CA . GLU A 1 136 ? 6.231 -7.001 -18.863 1.00 89.75 136 GLU A CA 1
ATOM 1068 C C . GLU A 1 136 ? 7.480 -6.231 -18.398 1.00 89.75 136 GLU A C 1
ATOM 1070 O O . GLU A 1 136 ? 7.749 -6.138 -17.197 1.00 89.75 136 GLU A O 1
ATOM 1075 N N . PRO A 1 137 ? 8.309 -5.721 -19.329 1.00 91.31 137 PRO A N 1
ATOM 1076 C CA . PRO A 1 137 ? 9.466 -4.925 -18.958 1.00 91.31 137 PRO A CA 1
ATOM 1077 C C . PRO A 1 137 ? 9.032 -3.536 -18.483 1.00 91.31 137 PRO A C 1
ATOM 1079 O O . PRO A 1 137 ? 8.404 -2.780 -19.222 1.00 91.31 137 PRO A O 1
ATOM 1082 N N . TRP A 1 138 ? 9.469 -3.171 -17.285 1.00 90.06 138 TRP A N 1
ATOM 1083 C CA . TRP A 1 138 ? 9.375 -1.819 -16.753 1.00 90.06 138 TRP A CA 1
ATOM 1084 C C . TRP A 1 138 ? 10.717 -1.110 -16.904 1.00 90.06 138 TRP A C 1
ATOM 1086 O O . TRP A 1 138 ? 11.762 -1.660 -16.551 1.00 90.06 138 TRP A O 1
ATOM 1096 N N . TYR A 1 139 ? 10.718 0.118 -17.416 1.00 91.31 139 TYR A N 1
ATOM 1097 C CA . TYR A 1 139 ? 11.945 0.878 -17.646 1.00 91.31 139 TYR A CA 1
ATOM 1098 C C . TYR A 1 139 ? 12.046 2.057 -16.685 1.00 91.31 139 TYR A C 1
ATOM 1100 O O . TYR A 1 139 ? 11.179 2.928 -16.666 1.00 91.31 139 TYR A O 1
ATOM 1108 N N . LEU A 1 140 ? 13.164 2.145 -15.961 1.00 90.44 140 LEU A N 1
ATOM 1109 C CA . LEU A 1 140 ? 13.442 3.301 -15.115 1.00 90.44 140 LEU A CA 1
ATOM 1110 C C . LEU A 1 140 ? 13.569 4.563 -15.982 1.00 90.44 140 LEU A C 1
ATOM 1112 O O . LEU A 1 140 ? 14.267 4.553 -17.000 1.00 90.44 140 LEU A O 1
ATOM 1116 N N . SER A 1 141 ? 12.943 5.664 -15.550 1.00 89.31 141 SER A N 1
ATOM 1117 C CA . SER A 1 141 ? 13.011 6.971 -16.225 1.00 89.31 141 SER A CA 1
ATOM 1118 C C . SER A 1 141 ? 12.603 6.911 -17.707 1.00 89.31 141 SER A C 1
ATOM 1120 O O . SER A 1 141 ? 13.261 7.490 -18.574 1.00 89.31 141 SER A O 1
ATOM 1122 N N . ASP A 1 142 ? 11.551 6.152 -18.021 1.00 88.19 142 ASP A N 1
ATOM 1123 C CA . ASP A 1 142 ? 11.062 5.931 -19.390 1.00 88.19 142 ASP A CA 1
ATOM 1124 C C . ASP A 1 142 ? 12.159 5.426 -20.352 1.00 88.19 142 ASP A C 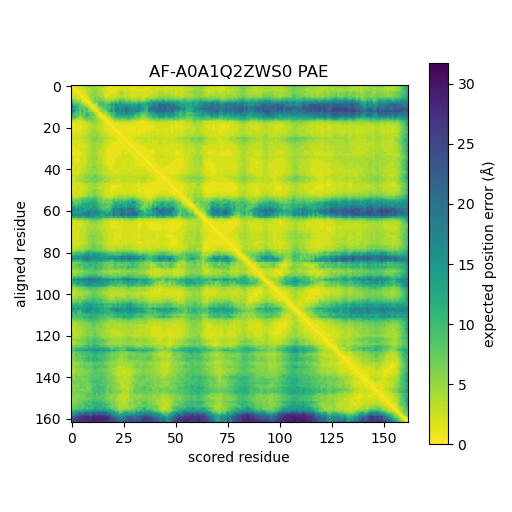1
ATOM 1126 O O . ASP A 1 142 ? 12.203 5.772 -21.535 1.00 88.19 142 ASP A O 1
ATOM 1130 N N . GLY A 1 143 ? 13.123 4.655 -19.834 1.00 90.62 143 GLY A N 1
ATOM 1131 C CA . GLY A 1 143 ? 14.233 4.100 -20.613 1.00 90.62 143 GLY A CA 1
ATOM 1132 C C . GLY A 1 143 ? 15.346 5.099 -20.951 1.00 90.62 143 GLY A C 1
ATOM 1133 O O . GLY A 1 143 ? 16.202 4.809 -21.805 1.00 90.62 143 GLY A O 1
ATOM 1134 N N . LYS A 1 144 ? 15.358 6.271 -20.303 1.00 91.81 144 LYS A N 1
ATOM 1135 C CA . LYS A 1 144 ? 16.475 7.225 -20.343 1.00 91.81 144 LYS A CA 1
ATOM 1136 C C . LYS A 1 144 ? 17.635 6.726 -19.480 1.00 91.81 144 LYS A C 1
ATOM 1138 O O . LYS A 1 144 ? 17.471 5.908 -18.579 1.00 91.81 144 LYS A O 1
ATOM 1143 N N . CYS A 1 145 ? 18.840 7.209 -19.778 1.00 93.31 145 CYS A N 1
ATOM 1144 C CA . CYS A 1 145 ? 20.013 6.851 -18.989 1.00 93.31 145 CYS A CA 1
ATOM 1145 C C . CYS A 1 145 ? 19.959 7.525 -17.617 1.00 93.31 145 CYS A C 1
ATOM 1147 O O . CYS A 1 145 ? 19.868 8.748 -17.526 1.00 93.31 145 CYS A O 1
ATOM 1149 N N . PHE A 1 146 ? 20.128 6.729 -16.570 1.00 89.62 146 PHE A N 1
ATOM 1150 C CA . PHE A 1 146 ? 20.380 7.188 -15.214 1.00 89.62 146 PHE A CA 1
ATOM 1151 C C . PHE A 1 146 ? 21.836 6.853 -14.872 1.00 89.62 146 PHE A C 1
ATOM 1153 O O . PHE A 1 146 ? 22.251 5.699 -14.964 1.00 89.62 146 PHE A O 1
ATOM 1160 N N . ASN A 1 147 ? 22.658 7.862 -14.569 1.00 93.44 147 ASN A N 1
ATOM 1161 C CA . ASN A 1 147 ? 24.109 7.703 -14.367 1.00 93.44 147 ASN A CA 1
ATOM 1162 C C . ASN A 1 147 ? 24.830 6.968 -15.519 1.00 93.44 147 ASN A C 1
ATOM 1164 O O . ASN A 1 147 ? 25.728 6.160 -15.299 1.00 93.44 147 ASN A O 1
ATOM 1168 N N . GLY A 1 148 ? 24.422 7.238 -16.765 1.00 94.94 148 GLY A N 1
ATOM 1169 C CA . GLY A 1 148 ? 25.034 6.653 -17.965 1.00 94.94 148 GLY A CA 1
ATOM 1170 C C . GLY A 1 148 ? 24.593 5.222 -18.296 1.00 94.94 148 GLY A C 1
ATOM 1171 O O . GLY A 1 148 ? 25.051 4.677 -19.296 1.00 94.94 148 GLY A O 1
ATOM 1172 N N . VAL A 1 149 ? 23.685 4.631 -17.514 1.00 95.38 149 VAL A N 1
ATOM 1173 C CA . VAL A 1 149 ? 23.185 3.260 -17.704 1.00 95.38 149 VAL A CA 1
ATOM 1174 C C . VAL A 1 149 ? 21.661 3.268 -17.834 1.00 95.38 149 VAL A C 1
ATOM 11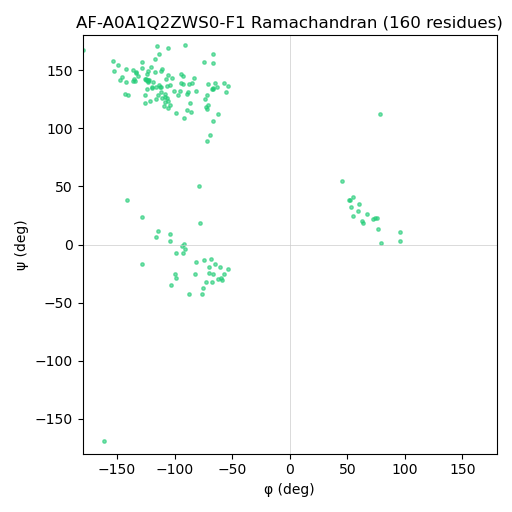76 O O . VAL A 1 149 ? 20.981 4.100 -17.234 1.00 95.38 149 VAL A O 1
ATOM 1179 N N . LYS A 1 150 ? 21.110 2.357 -18.641 1.00 94.00 150 LYS A N 1
ATOM 1180 C CA . LYS A 1 150 ? 19.665 2.105 -18.705 1.00 94.00 150 LYS A CA 1
ATOM 1181 C C . LYS A 1 150 ? 19.317 0.936 -17.798 1.00 94.00 150 LYS A C 1
ATOM 1183 O O . LYS A 1 150 ? 19.961 -0.107 -17.883 1.00 94.00 150 LYS A O 1
ATOM 1188 N N . TYR A 1 151 ? 18.287 1.11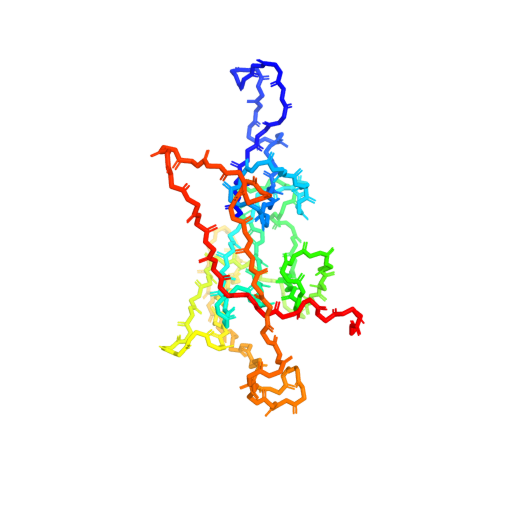0 -16.981 1.00 93.31 151 TYR A N 1
ATOM 1189 C CA . TYR A 1 151 ? 17.798 0.078 -16.075 1.00 93.31 151 TYR A CA 1
ATOM 1190 C C . TYR A 1 151 ? 16.404 -0.363 -16.504 1.00 93.31 151 TYR A C 1
ATOM 1192 O O . TYR A 1 151 ? 15.559 0.467 -16.848 1.00 93.31 151 TYR A O 1
ATOM 1200 N N . SER A 1 152 ? 16.172 -1.669 -16.466 1.00 92.12 152 SER A N 1
ATOM 1201 C CA . SER A 1 152 ? 14.855 -2.264 -16.644 1.00 92.12 152 SER A CA 1
ATOM 1202 C C . SER A 1 152 ? 14.631 -3.339 -15.594 1.00 92.12 152 SER A C 1
ATOM 1204 O O . SER A 1 152 ? 15.555 -4.084 -15.262 1.00 92.12 152 SER A O 1
ATOM 1206 N N . LEU A 1 153 ? 13.403 -3.421 -15.108 1.00 89.00 153 LEU A N 1
ATOM 1207 C CA . LEU A 1 153 ? 12.904 -4.475 -14.240 1.00 89.00 153 LEU A CA 1
ATOM 1208 C C . LEU A 1 153 ? 11.811 -5.236 -14.986 1.00 89.00 153 LEU A C 1
ATOM 1210 O O . LEU A 1 153 ? 11.389 -4.844 -16.071 1.00 89.00 153 LEU A O 1
ATOM 1214 N N . THR A 1 154 ? 11.382 -6.349 -14.412 1.00 88.75 154 THR A N 1
ATOM 1215 C CA . THR A 1 154 ? 10.206 -7.070 -14.892 1.00 88.75 154 THR A CA 1
ATOM 1216 C C . THR A 1 154 ? 9.100 -6.853 -13.873 1.00 88.75 154 THR A C 1
ATOM 1218 O O . THR A 1 154 ? 9.337 -7.065 -12.685 1.00 88.75 154 THR A O 1
ATOM 1221 N N . GLU A 1 155 ? 7.935 -6.401 -14.320 1.00 85.56 155 GLU A N 1
ATOM 1222 C CA . GLU A 1 155 ? 6.765 -6.194 -13.468 1.00 85.56 155 GLU A CA 1
ATOM 1223 C C . GLU A 1 155 ? 5.589 -7.043 -13.947 1.00 85.56 155 GLU A C 1
ATOM 1225 O O . GLU A 1 155 ? 5.517 -7.426 -15.119 1.00 85.56 155 GLU A O 1
ATOM 1230 N N . GLY A 1 156 ? 4.699 -7.396 -13.019 1.00 83.00 156 GLY A N 1
ATOM 1231 C CA . GLY A 1 156 ? 3.458 -8.075 -13.365 1.00 83.00 156 GLY A CA 1
ATOM 1232 C C . GLY A 1 156 ? 2.578 -7.130 -14.174 1.00 83.00 156 GLY A C 1
ATOM 1233 O O . GLY A 1 156 ? 2.425 -5.961 -13.814 1.00 83.00 156 GLY A O 1
ATOM 1234 N N . LYS A 1 157 ? 1.994 -7.634 -15.262 1.00 80.06 157 LYS A N 1
ATOM 1235 C CA . LYS A 1 157 ? 1.059 -6.866 -16.080 1.00 80.06 157 LYS A CA 1
ATOM 1236 C C . LYS A 1 157 ? -0.070 -6.355 -15.212 1.00 80.06 157 LYS A C 1
ATOM 1238 O O . LYS A 1 157 ? -0.710 -7.117 -14.486 1.00 80.06 157 LYS A O 1
ATOM 1243 N N . ARG A 1 158 ? -0.366 -5.067 -15.344 1.00 67.06 158 ARG A N 1
ATOM 1244 C CA . ARG A 1 158 ? -1.505 -4.467 -14.650 1.00 67.06 158 ARG A CA 1
ATOM 1245 C C . ARG A 1 158 ? -2.776 -5.136 -15.150 1.00 67.06 158 ARG A C 1
ATOM 1247 O O . ARG A 1 158 ? -3.151 -4.978 -16.314 1.00 67.06 158 ARG A O 1
ATOM 1254 N N . MET A 1 159 ? -3.435 -5.898 -14.282 1.00 55.22 159 MET A N 1
ATOM 1255 C CA . MET A 1 159 ? -4.738 -6.451 -14.611 1.00 55.22 159 MET A CA 1
ATOM 1256 C C . MET A 1 159 ? -5.729 -5.298 -14.721 1.00 55.22 159 MET A C 1
ATOM 1258 O O . MET A 1 159 ? -6.104 -4.667 -13.737 1.00 55.22 159 MET A O 1
ATOM 1262 N N . LEU A 1 160 ? -6.101 -4.982 -15.960 1.00 39.34 160 LEU A N 1
ATOM 1263 C CA . LEU A 1 160 ? -7.127 -4.0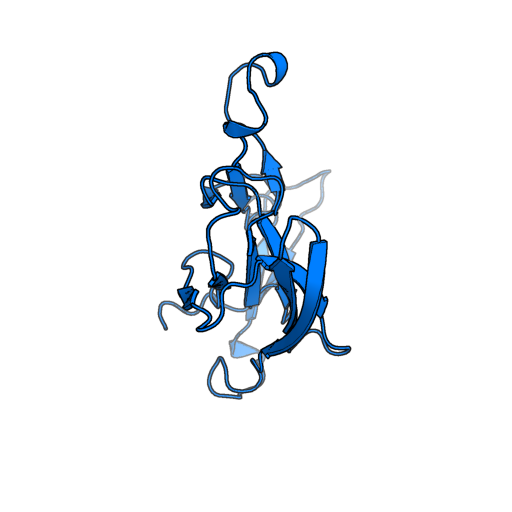00 -16.268 1.00 39.34 160 LEU A CA 1
ATOM 1264 C C . LEU A 1 160 ? -8.476 -4.579 -15.820 1.00 39.34 160 LEU A C 1
ATOM 1266 O O . LEU A 1 160 ? -9.126 -5.294 -16.577 1.00 39.34 160 LEU A O 1
ATOM 1270 N N . ASN A 1 161 ? -8.872 -4.223 -14.597 1.00 32.97 161 ASN A N 1
ATOM 1271 C CA . ASN A 1 161 ? -10.167 -4.460 -13.950 1.00 32.97 161 ASN A CA 1
ATOM 1272 C C . ASN A 1 161 ? -10.413 -5.875 -13.391 1.00 32.97 161 ASN A C 1
ATOM 1274 O O . ASN A 1 161 ? -10.658 -6.824 -14.137 1.00 32.97 161 ASN A O 1
ATOM 1278 N N . VAL A 1 162 ? -10.491 -5.951 -12.054 1.00 36.69 162 VAL A N 1
ATOM 1279 C CA . VAL A 1 162 ? -11.300 -6.930 -11.303 1.00 36.69 162 VAL A CA 1
ATOM 1280 C C . VAL A 1 162 ? -12.314 -6.186 -10.449 1.00 36.69 162 VAL A C 1
ATOM 1282 O O . VAL A 1 162 ? -11.896 -5.300 -9.667 1.00 36.69 162 VAL A O 1
#